Protein AF-A0A7V9U7N6-F1 (afdb_monomer_lite)

Radius of gyration: 19.23 Å; chains: 1; bounding box: 38×47×56 Å

Foldseek 3Di:
DDDDDDDDDDPDPDDPDDPPPDDDPPDDDPPPDDVDPCVPVPDADEEEDEQADQPVVPPPQSVVPGQQQDDDPRGGNVVVVLLVCLVVVHAEYEYNYHPPPVVCCVRCNQVVVSNHGYD

Secondary structure (DSSP, 8-state):
-----PPPPPP---------PPPPPSS---SSSS---GGGSSS--EEEEE-----GGGTTHHHHS-GGGSEETTEEHHHHHHHHHHHTT--EEEEE--TTGGGTHHHHTTSGGGT-EE-

Structure (mmCIF, N/CA/C/O backbone):
data_AF-A0A7V9U7N6-F1
#
_entry.id   AF-A0A7V9U7N6-F1
#
loop_
_atom_site.group_PDB
_atom_site.id
_atom_site.type_symbol
_atom_site.label_atom_id
_atom_site.label_alt_id
_atom_site.label_comp_id
_atom_site.label_asym_id
_atom_site.label_entity_id
_atom_site.label_seq_id
_atom_site.pdbx_PDB_ins_code
_atom_site.Cartn_x
_atom_site.Cartn_y
_atom_site.Cartn_z
_atom_site.occupancy
_atom_site.B_iso_or_equiv
_atom_site.auth_seq_id
_atom_site.auth_comp_id
_atom_site.auth_asym_id
_atom_site.auth_atom_id
_atom_site.pdbx_PDB_model_num
ATOM 1 N N . MET A 1 1 ? -11.014 36.860 31.365 1.00 42.12 1 MET A N 1
ATOM 2 C CA . MET A 1 1 ? -11.884 36.568 30.203 1.00 42.12 1 MET A CA 1
ATOM 3 C C . MET A 1 1 ? -11.100 36.916 28.945 1.00 42.12 1 MET A C 1
ATOM 5 O O . MET A 1 1 ? -10.994 38.088 28.622 1.00 42.12 1 MET A O 1
ATOM 9 N N . GLY A 1 2 ? -10.440 35.940 28.319 1.00 45.41 2 GLY A N 1
ATOM 10 C CA . GLY A 1 2 ? -9.619 36.152 27.122 1.00 45.41 2 GLY A CA 1
ATOM 11 C C . GLY A 1 2 ? -10.155 35.290 25.989 1.00 45.41 2 GLY A C 1
ATOM 12 O O . GLY A 1 2 ? -10.055 34.066 26.053 1.00 45.41 2 GLY A O 1
ATOM 13 N N . VAL A 1 3 ? -10.782 35.916 24.996 1.00 53.78 3 VAL A N 1
ATOM 14 C CA . VAL A 1 3 ? -11.304 35.221 23.817 1.00 53.78 3 VAL A CA 1
ATOM 15 C C . VAL A 1 3 ? -10.134 34.921 22.881 1.00 53.78 3 VAL A C 1
ATOM 17 O O . VAL A 1 3 ? -9.546 35.817 22.281 1.00 53.78 3 VAL A O 1
ATOM 20 N N . HIS A 1 4 ? -9.748 33.651 22.781 1.00 46.81 4 HIS A N 1
ATOM 21 C CA . HIS A 1 4 ? -8.813 33.209 21.753 1.00 46.81 4 HIS A CA 1
ATOM 22 C C . HIS A 1 4 ? -9.557 33.195 20.414 1.00 46.81 4 HIS A C 1
ATOM 24 O O . HIS A 1 4 ? -10.343 32.295 20.126 1.00 46.81 4 HIS A O 1
ATOM 30 N N . SER A 1 5 ? -9.331 34.235 19.614 1.00 53.47 5 SER A N 1
ATOM 31 C CA . SER A 1 5 ? -9.780 34.329 18.227 1.00 53.47 5 SER A CA 1
ATOM 32 C C . SER A 1 5 ? -9.149 33.202 17.399 1.00 53.47 5 SER A C 1
ATOM 34 O O . SER A 1 5 ? -7.958 33.238 17.090 1.00 53.47 5 SER A O 1
ATOM 36 N N . CYS A 1 6 ? -9.952 32.204 17.030 1.00 39.22 6 CYS A N 1
ATOM 37 C CA . CYS A 1 6 ? -9.572 31.137 16.109 1.00 39.22 6 CYS A CA 1
ATOM 38 C C . CYS A 1 6 ? -9.514 31.692 14.676 1.00 39.22 6 CYS A C 1
ATOM 40 O O . CYS A 1 6 ? -10.520 32.166 14.148 1.00 39.22 6 CYS A O 1
ATOM 42 N N . ALA A 1 7 ? -8.339 31.663 14.047 1.00 51.34 7 ALA A N 1
ATOM 43 C CA . ALA A 1 7 ? -8.195 32.062 12.650 1.00 51.34 7 ALA A CA 1
ATOM 44 C C . ALA A 1 7 ? -8.893 31.040 11.724 1.00 51.34 7 ALA A C 1
ATOM 46 O O . ALA A 1 7 ? -8.760 29.833 11.947 1.00 51.34 7 ALA A O 1
ATOM 47 N N . PRO A 1 8 ? -9.607 31.481 10.672 1.00 53.91 8 PRO A N 1
ATOM 48 C CA . PRO A 1 8 ? -10.309 30.574 9.771 1.00 53.91 8 PRO A CA 1
ATOM 49 C C . PRO A 1 8 ? -9.327 29.659 9.013 1.00 53.91 8 PRO A C 1
ATOM 51 O O . PRO A 1 8 ? -8.214 30.085 8.676 1.00 53.91 8 PRO A O 1
ATOM 54 N N . PRO A 1 9 ? -9.712 28.403 8.709 1.00 58.59 9 PRO A N 1
ATOM 55 C CA . PRO A 1 9 ? -8.864 27.482 7.962 1.00 58.59 9 PRO A CA 1
ATOM 56 C C . PRO A 1 9 ? -8.552 28.059 6.578 1.00 58.59 9 PRO A C 1
ATOM 58 O O . PRO A 1 9 ? -9.439 28.517 5.856 1.00 58.59 9 PRO A O 1
ATOM 61 N N . ARG A 1 10 ? -7.269 28.045 6.195 1.00 58.28 10 ARG A N 1
ATOM 62 C CA . ARG A 1 10 ? -6.847 28.539 4.879 1.00 58.28 10 ARG A CA 1
ATOM 63 C C . ARG A 1 10 ? -7.530 27.708 3.782 1.00 58.28 10 ARG A C 1
ATOM 65 O O . ARG A 1 10 ? -7.499 26.479 3.864 1.00 58.28 10 ARG A O 1
ATOM 72 N N . PRO A 1 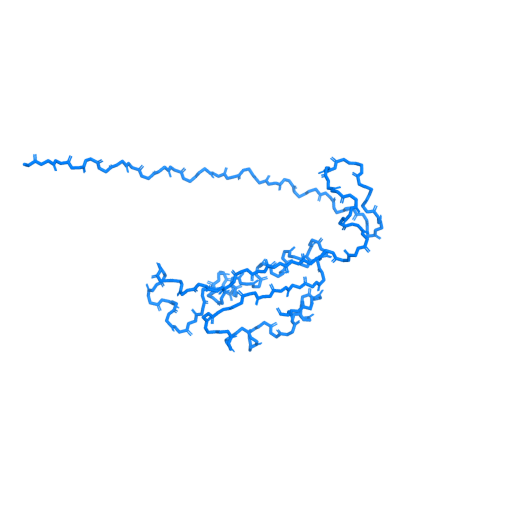11 ? -8.105 28.338 2.742 1.00 48.88 11 PRO A N 1
ATOM 73 C CA . PRO A 1 11 ? -8.745 27.612 1.655 1.00 48.88 11 PRO A CA 1
ATOM 74 C C . PRO A 1 11 ? -7.731 26.690 0.974 1.00 48.88 11 PRO A C 1
ATOM 76 O O . PRO A 1 11 ? -6.593 27.085 0.697 1.00 48.88 11 PRO A O 1
ATOM 79 N N . TRP A 1 12 ? -8.150 25.451 0.711 1.00 41.06 12 TRP A N 1
ATOM 80 C CA . TRP A 1 12 ? -7.352 24.447 0.013 1.00 41.06 12 TRP A CA 1
ATOM 81 C C . TRP A 1 12 ? -6.920 24.992 -1.354 1.00 41.06 12 TRP A C 1
ATOM 83 O O . TRP A 1 12 ? -7.716 25.066 -2.294 1.00 41.06 12 TRP A O 1
ATOM 93 N N . ARG A 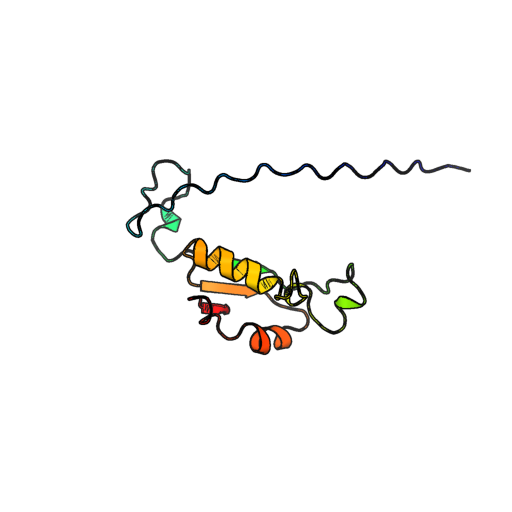1 13 ? -5.649 25.402 -1.476 1.00 53.75 13 ARG A N 1
ATOM 94 C CA . ARG A 1 13 ? -5.084 25.817 -2.762 1.00 53.75 13 ARG A CA 1
ATOM 95 C C . ARG A 1 13 ? -5.081 24.599 -3.678 1.00 53.75 13 ARG A C 1
ATOM 97 O O . ARG A 1 13 ? -4.346 23.641 -3.441 1.00 53.75 13 ARG A O 1
ATOM 104 N N . ARG A 1 14 ? -5.907 24.634 -4.727 1.00 39.97 14 ARG A N 1
ATOM 105 C CA . ARG A 1 14 ? -5.866 23.646 -5.808 1.00 39.97 14 ARG A CA 1
ATOM 106 C C . ARG A 1 14 ? -4.447 23.648 -6.375 1.00 39.97 14 ARG A C 1
ATOM 108 O O . ARG A 1 14 ? -4.037 24.626 -6.993 1.00 39.97 14 ARG A O 1
ATOM 115 N N . ARG A 1 15 ? -3.680 22.584 -6.114 1.00 41.94 15 ARG A N 1
ATOM 116 C CA . ARG A 1 15 ? -2.373 22.402 -6.751 1.00 41.94 15 ARG A CA 1
ATOM 117 C C . ARG A 1 15 ? -2.585 22.384 -8.271 1.00 41.94 15 ARG A C 1
ATOM 119 O O . ARG A 1 15 ? -3.550 21.752 -8.713 1.00 41.94 15 ARG A O 1
ATOM 126 N N . PRO A 1 16 ? -1.728 23.054 -9.059 1.00 35.88 16 PRO A N 1
ATOM 127 C CA . PRO A 1 16 ? -1.791 22.963 -10.509 1.00 35.88 16 PRO A CA 1
ATOM 128 C C . PRO A 1 16 ? -1.747 21.490 -10.916 1.00 35.88 16 PRO A C 1
ATOM 130 O O . PRO A 1 16 ? -0.935 20.718 -10.400 1.00 35.88 16 PRO A O 1
ATOM 133 N N . ARG A 1 17 ? -2.654 21.080 -11.805 1.00 45.03 17 ARG A N 1
ATOM 134 C CA . ARG A 1 17 ? -2.614 19.742 -12.395 1.00 45.03 17 ARG A CA 1
ATOM 135 C C . ARG A 1 17 ? -1.321 19.676 -13.203 1.00 45.03 17 ARG A C 1
ATOM 137 O O . ARG A 1 17 ? -1.182 20.427 -14.163 1.00 45.03 17 ARG A O 1
ATOM 144 N N . VAL A 1 18 ? -0.381 18.823 -12.799 1.00 51.81 18 VAL A N 1
ATOM 145 C CA . VAL A 1 18 ? 0.804 18.545 -13.619 1.00 51.81 18 VAL A CA 1
ATOM 146 C C . VAL A 1 18 ? 0.287 18.041 -14.971 1.00 51.81 18 VAL A C 1
ATOM 148 O O . VAL A 1 18 ? -0.507 17.090 -14.976 1.00 51.81 18 VAL A O 1
ATOM 151 N N . PRO A 1 19 ? 0.638 18.688 -16.097 1.00 42.88 19 PRO A N 1
ATOM 152 C CA . PRO A 1 19 ? 0.244 18.206 -17.410 1.00 42.88 19 PRO A CA 1
ATOM 153 C C . PRO A 1 19 ? 0.732 16.767 -17.558 1.00 42.88 19 PRO A C 1
ATOM 155 O O . PRO A 1 19 ? 1.887 16.470 -17.254 1.00 42.88 19 PRO A O 1
ATOM 158 N N . ARG A 1 20 ? -0.143 15.857 -17.997 1.00 49.91 20 ARG A N 1
ATOM 159 C CA . ARG A 1 20 ? 0.290 14.517 -18.403 1.00 49.91 20 ARG A CA 1
ATOM 160 C C . ARG A 1 20 ? 1.126 14.695 -19.669 1.00 49.91 20 ARG A C 1
ATOM 162 O O . ARG A 1 20 ? 0.569 14.768 -20.759 1.00 49.91 20 ARG A O 1
ATOM 169 N N . GLY A 1 21 ? 2.437 14.857 -19.507 1.00 48.25 21 GLY A N 1
ATOM 170 C CA . GLY A 1 21 ? 3.378 14.804 -20.618 1.00 48.25 21 GLY A CA 1
ATOM 171 C C . GLY A 1 21 ? 3.240 13.461 -21.330 1.00 48.25 21 GLY A C 1
ATOM 172 O O . GLY A 1 21 ? 2.976 12.440 -20.688 1.00 48.25 21 GLY A O 1
ATOM 173 N N . ALA A 1 22 ? 3.363 13.474 -22.656 1.00 50.47 22 ALA A N 1
ATOM 174 C CA . ALA A 1 22 ? 3.390 12.256 -23.449 1.00 50.47 22 ALA A CA 1
ATOM 175 C C . ALA A 1 22 ? 4.492 11.328 -22.920 1.00 50.47 22 ALA A C 1
ATOM 177 O O . ALA A 1 22 ? 5.607 11.767 -22.630 1.00 50.47 22 ALA A O 1
ATOM 178 N N . ARG A 1 23 ? 4.146 10.049 -22.760 1.00 50.34 23 ARG A N 1
ATOM 179 C CA . ARG A 1 23 ? 5.055 9.003 -22.296 1.00 50.34 23 ARG A CA 1
ATOM 180 C C . ARG A 1 23 ? 6.233 8.927 -23.279 1.00 50.34 23 ARG A C 1
ATOM 182 O O . ARG A 1 23 ? 5.982 8.677 -24.458 1.00 50.34 23 ARG A O 1
ATOM 189 N N . PRO A 1 24 ? 7.486 9.144 -22.849 1.00 47.50 24 PRO A N 1
ATOM 190 C CA . PRO A 1 24 ? 8.619 8.852 -23.711 1.00 47.50 24 PRO A CA 1
ATOM 191 C C . PRO A 1 24 ? 8.621 7.344 -24.015 1.00 47.50 24 PRO A C 1
ATOM 193 O O . PRO A 1 24 ? 8.210 6.550 -23.158 1.00 47.50 24 PRO A O 1
ATOM 196 N N . PRO A 1 25 ? 9.014 6.936 -25.233 1.00 46.09 25 PRO A N 1
ATOM 197 C CA . PRO A 1 25 ? 9.050 5.529 -25.604 1.00 46.09 25 PRO A CA 1
ATOM 198 C C . PRO A 1 25 ? 9.917 4.745 -24.614 1.00 46.09 25 PRO A C 1
ATOM 200 O O . PRO A 1 25 ? 10.872 5.278 -24.047 1.00 46.09 25 PRO A O 1
ATOM 203 N N . ALA A 1 26 ? 9.554 3.481 -24.386 1.00 53.56 26 ALA A N 1
ATOM 204 C CA . ALA A 1 26 ? 10.284 2.550 -23.533 1.00 53.56 26 ALA A CA 1
ATOM 205 C C . ALA A 1 26 ? 11.677 2.289 -24.129 1.00 53.56 26 ALA A C 1
ATOM 207 O O . ALA A 1 26 ? 11.893 1.352 -24.888 1.00 53.56 26 ALA A O 1
ATOM 208 N N . GLY A 1 27 ? 12.605 3.197 -23.860 1.00 44.91 27 GLY A N 1
ATOM 209 C CA . GLY A 1 27 ? 13.904 3.232 -24.502 1.00 44.91 27 GLY A CA 1
ATOM 210 C C . GLY A 1 27 ? 14.623 4.502 -24.097 1.00 44.91 27 GLY A C 1
ATOM 211 O O . GLY A 1 27 ? 14.521 5.515 -24.776 1.00 44.91 27 GLY A O 1
ATOM 212 N N . ARG A 1 28 ? 15.339 4.415 -22.972 1.00 50.34 28 ARG A N 1
ATOM 213 C CA . ARG A 1 28 ? 16.328 5.391 -22.499 1.00 50.34 28 ARG A CA 1
ATOM 214 C C . ARG A 1 28 ? 15.764 6.814 -22.374 1.00 50.34 28 ARG A C 1
ATOM 216 O O . ARG A 1 28 ? 15.862 7.631 -23.285 1.00 50.34 28 ARG A O 1
ATOM 223 N N . LEU A 1 29 ? 15.235 7.130 -21.189 1.00 47.41 29 LEU A N 1
ATOM 224 C CA . LEU A 1 29 ? 15.087 8.518 -20.754 1.00 47.41 29 LEU A CA 1
ATOM 225 C C . LEU A 1 29 ? 16.458 9.190 -20.892 1.00 47.41 29 LEU A C 1
ATOM 227 O O . LEU A 1 29 ? 17.370 8.920 -20.113 1.00 47.41 29 LEU A O 1
ATOM 231 N N . SER A 1 30 ? 16.631 10.018 -21.919 1.00 47.78 30 SER A N 1
ATOM 232 C CA . SER A 1 30 ? 17.773 10.916 -21.978 1.00 47.78 30 SER A CA 1
ATOM 233 C C . SER A 1 30 ? 17.668 11.830 -20.761 1.00 47.78 30 SER A C 1
ATOM 235 O O . SER A 1 30 ? 16.693 12.566 -20.617 1.00 47.78 30 SER A O 1
ATOM 237 N N . ALA A 1 31 ? 18.664 11.763 -19.877 1.00 50.56 31 ALA A N 1
ATOM 238 C CA . ALA A 1 31 ? 18.792 12.571 -18.661 1.00 50.56 31 ALA A CA 1
ATOM 239 C C . ALA A 1 31 ? 18.810 14.094 -18.929 1.00 50.56 31 ALA A C 1
ATOM 241 O O . ALA A 1 31 ? 18.845 14.909 -18.007 1.00 50.56 31 ALA A O 1
ATOM 242 N N . VAL A 1 32 ? 18.802 14.495 -20.198 1.00 48.88 32 VAL A N 1
ATOM 243 C CA . VAL A 1 32 ? 18.950 15.870 -20.651 1.00 48.88 32 VAL A CA 1
ATOM 244 C C . VAL A 1 32 ? 17.591 16.572 -20.592 1.00 48.88 32 VAL A C 1
ATOM 246 O O . VAL A 1 32 ? 16.878 16.662 -21.585 1.00 48.88 32 VAL A O 1
ATOM 249 N N . GLY A 1 33 ? 17.203 17.058 -19.410 1.00 46.25 33 GLY A N 1
ATOM 250 C CA . GLY A 1 33 ? 16.152 18.083 -19.314 1.00 46.25 33 GLY A CA 1
ATOM 251 C C . GLY A 1 33 ? 15.328 18.127 -18.029 1.00 46.25 33 GLY A C 1
ATOM 252 O O . GLY A 1 33 ? 14.715 19.152 -17.757 1.00 46.25 33 GLY A O 1
ATOM 253 N N . LEU A 1 34 ? 15.317 17.063 -17.217 1.00 51.22 34 LEU A N 1
ATOM 254 C CA . LEU A 1 34 ? 14.489 16.996 -15.997 1.00 51.22 34 LEU A CA 1
ATOM 255 C C . LEU A 1 34 ? 15.273 17.172 -14.685 1.00 51.22 34 LEU A C 1
ATOM 257 O O . LEU A 1 34 ? 14.675 17.123 -13.614 1.00 51.22 34 LEU A O 1
ATOM 261 N N . GLY A 1 35 ? 16.597 17.363 -14.743 1.00 47.19 35 GLY A N 1
ATOM 262 C CA . GLY A 1 35 ? 17.431 17.486 -13.538 1.00 47.19 35 GLY A CA 1
ATOM 263 C C . GLY A 1 35 ? 17.458 16.221 -12.671 1.00 47.19 35 GLY A C 1
ATOM 264 O O . GLY A 1 35 ? 17.826 16.288 -11.501 1.00 47.19 35 GLY A O 1
ATOM 265 N N . VAL A 1 36 ? 17.053 15.074 -13.225 1.00 52.66 36 VAL A N 1
ATOM 266 C CA . VAL A 1 36 ? 17.114 13.784 -12.534 1.00 52.66 36 VAL A CA 1
ATOM 267 C C . VAL A 1 36 ? 18.562 13.293 -12.606 1.00 52.66 36 VAL A C 1
ATOM 269 O O . VAL A 1 36 ? 19.091 13.195 -13.717 1.00 52.66 36 VAL A O 1
ATOM 272 N N . PRO A 1 37 ? 19.229 13.011 -11.472 1.00 54.03 37 PRO A N 1
ATOM 273 C CA . PRO A 1 37 ? 20.601 12.525 -11.491 1.00 54.03 37 PRO A CA 1
ATOM 274 C C . PRO A 1 37 ? 20.699 11.235 -12.309 1.00 54.03 37 PRO A C 1
ATOM 276 O O . PRO A 1 37 ? 19.878 10.332 -12.171 1.00 54.03 37 PRO A O 1
ATOM 279 N N . THR A 1 38 ? 21.726 11.124 -13.145 1.00 49.97 38 THR A N 1
ATOM 280 C CA . THR A 1 38 ? 21.954 9.957 -14.012 1.00 49.97 38 THR A CA 1
ATOM 281 C C . THR A 1 38 ? 22.114 8.647 -13.216 1.00 49.97 38 THR A C 1
ATOM 283 O O . THR A 1 38 ? 21.889 7.578 -13.763 1.00 49.97 38 THR A O 1
ATOM 286 N N . ALA A 1 39 ? 22.415 8.736 -11.914 1.00 52.34 39 ALA A N 1
ATOM 287 C CA . ALA A 1 39 ? 22.483 7.632 -10.946 1.00 52.34 39 ALA A CA 1
ATOM 288 C C . ALA A 1 39 ? 21.118 7.014 -10.555 1.00 52.34 39 ALA A C 1
ATOM 290 O O . ALA A 1 39 ? 21.050 6.188 -9.657 1.00 52.34 39 ALA A O 1
ATOM 291 N N . TRP A 1 40 ? 20.014 7.466 -11.160 1.00 54.69 40 TRP A N 1
ATOM 292 C CA . TRP A 1 40 ? 18.703 6.801 -11.082 1.00 54.69 40 TRP A CA 1
ATOM 293 C C . TRP A 1 40 ? 18.401 5.974 -12.346 1.00 54.69 40 TRP A C 1
ATOM 295 O O . TRP A 1 40 ? 17.291 5.471 -12.507 1.00 54.69 40 TRP A O 1
ATOM 305 N N . LEU A 1 41 ? 19.345 5.902 -13.294 1.00 50.97 41 LEU A N 1
ATOM 306 C CA . LEU A 1 41 ? 19.156 5.307 -14.626 1.00 50.97 41 LEU A CA 1
ATOM 307 C C . LEU A 1 41 ? 19.889 3.967 -14.797 1.00 50.97 41 LEU A C 1
ATOM 309 O O . LEU A 1 41 ? 19.793 3.355 -15.860 1.00 50.97 41 LEU A O 1
ATOM 313 N N . ASP A 1 42 ? 20.627 3.532 -13.780 1.00 56.06 42 ASP A N 1
ATOM 314 C CA . ASP A 1 42 ? 21.517 2.368 -13.755 1.00 56.06 42 ASP A CA 1
ATOM 315 C C . ASP A 1 42 ? 20.942 1.146 -13.016 1.00 56.06 42 ASP A C 1
ATOM 317 O O . ASP A 1 42 ? 21.490 0.051 -13.121 1.00 56.06 42 ASP A O 1
ATOM 321 N N . GLY A 1 43 ? 19.794 1.277 -12.356 1.00 57.03 43 GLY A N 1
ATOM 322 C CA . GLY A 1 43 ? 19.088 0.171 -11.709 1.00 57.03 43 GLY A CA 1
ATOM 323 C C . GLY A 1 43 ? 17.651 0.582 -11.419 1.00 57.03 43 GLY A C 1
ATOM 324 O O . GLY A 1 43 ? 17.405 1.720 -11.035 1.00 57.03 43 GLY A O 1
ATOM 325 N N . SER A 1 44 ? 16.695 -0.304 -11.692 1.00 73.44 44 SER A N 1
ATOM 326 C CA . SER A 1 44 ? 15.248 -0.047 -11.667 1.00 73.44 44 SER A CA 1
ATOM 327 C C . SER A 1 44 ? 14.794 0.828 -10.495 1.00 73.44 44 SER A C 1
ATOM 329 O O . SER A 1 44 ? 14.972 0.451 -9.341 1.00 73.44 44 SER A O 1
ATOM 331 N N . VAL A 1 45 ? 14.157 1.965 -10.796 1.00 83.75 45 VAL A N 1
ATOM 332 C CA . VAL A 1 45 ? 13.558 2.847 -9.785 1.00 83.75 45 VAL A CA 1
ATOM 333 C C . VAL A 1 45 ? 12.595 2.046 -8.907 1.00 83.75 45 VAL A C 1
ATOM 335 O O . VAL A 1 45 ? 11.607 1.494 -9.401 1.00 83.75 45 VAL A O 1
ATOM 338 N N . GLU A 1 46 ? 12.877 2.017 -7.607 1.00 90.81 46 GLU A N 1
ATOM 339 C CA . GLU A 1 46 ? 12.005 1.442 -6.585 1.00 90.81 46 GLU A CA 1
ATOM 340 C C . GLU A 1 46 ? 11.184 2.534 -5.900 1.00 90.81 46 GLU A C 1
ATOM 342 O O . GLU A 1 46 ? 11.583 3.701 -5.833 1.00 90.81 46 GLU A O 1
ATOM 347 N N . ALA A 1 47 ? 10.028 2.156 -5.364 1.00 94.69 47 ALA A N 1
ATOM 348 C CA . ALA A 1 47 ? 9.183 3.058 -4.597 1.00 94.69 47 ALA A CA 1
ATOM 349 C C . ALA A 1 47 ? 8.946 2.537 -3.182 1.00 94.69 47 ALA A C 1
ATOM 351 O O . ALA A 1 47 ? 8.908 1.336 -2.947 1.00 94.69 47 ALA A O 1
ATOM 352 N N . VAL A 1 48 ? 8.714 3.457 -2.247 1.00 96.06 48 VAL A N 1
ATOM 353 C CA . VAL A 1 48 ? 8.279 3.125 -0.888 1.00 96.06 48 VAL A CA 1
ATOM 354 C C . VAL A 1 48 ? 6.906 3.740 -0.644 1.00 96.06 48 VAL A C 1
ATOM 356 O O . VAL A 1 48 ? 6.721 4.948 -0.812 1.00 96.06 48 VAL A O 1
ATOM 359 N N . ILE A 1 49 ? 5.942 2.925 -0.215 1.00 95.00 49 ILE A N 1
ATOM 360 C CA . ILE A 1 49 ? 4.648 3.385 0.295 1.00 95.00 49 ILE A CA 1
ATOM 361 C C . ILE A 1 49 ? 4.665 3.255 1.815 1.00 95.00 49 ILE A C 1
ATOM 363 O O . ILE A 1 49 ? 4.676 2.156 2.362 1.00 95.00 49 ILE A O 1
ATOM 367 N N . VAL A 1 50 ? 4.622 4.391 2.513 1.00 94.19 50 VAL A N 1
ATOM 368 C CA . VAL A 1 50 ? 4.574 4.412 3.980 1.00 94.19 50 VAL A CA 1
ATOM 369 C C . VAL A 1 50 ? 3.134 4.223 4.457 1.00 94.19 50 VAL A C 1
ATOM 371 O O . VAL A 1 50 ? 2.274 5.084 4.262 1.00 94.19 50 VAL A O 1
ATOM 374 N N . ALA A 1 51 ? 2.889 3.089 5.106 1.00 90.50 51 ALA A N 1
ATOM 375 C CA . ALA A 1 51 ? 1.586 2.603 5.550 1.00 90.50 51 ALA A CA 1
ATOM 376 C C . ALA A 1 51 ? 1.497 2.389 7.082 1.00 90.50 51 ALA A C 1
ATOM 378 O O . ALA A 1 51 ? 0.517 1.834 7.569 1.00 90.50 51 ALA A O 1
ATOM 379 N N . GLY A 1 52 ? 2.483 2.848 7.861 1.00 83.62 52 GLY A N 1
ATOM 380 C CA . GLY A 1 52 ? 2.651 2.505 9.283 1.00 83.62 52 GLY A CA 1
ATOM 381 C C . GLY A 1 52 ? 1.876 3.313 10.341 1.00 83.62 52 GLY A C 1
ATOM 382 O O . GLY A 1 52 ? 2.282 3.316 11.496 1.00 83.62 52 GLY A O 1
ATOM 383 N N . GLY A 1 53 ? 0.798 4.027 10.006 1.00 86.94 53 GLY A N 1
ATOM 384 C CA . GLY A 1 53 ? 0.072 4.872 10.972 1.00 86.94 53 GLY A CA 1
ATOM 385 C C . GLY A 1 53 ? -1.254 4.280 11.463 1.00 86.94 53 GLY A C 1
ATOM 386 O O . GLY A 1 53 ? -2.013 3.749 10.661 1.00 86.94 53 GLY A O 1
ATOM 387 N N . LEU A 1 54 ? -1.598 4.504 12.741 1.00 87.06 54 LEU A N 1
ATOM 388 C CA . LEU A 1 54 ? -2.886 4.098 13.350 1.00 87.06 54 LEU A CA 1
ATOM 389 C C . LEU A 1 54 ? -4.124 4.746 12.704 1.00 87.06 54 LEU A C 1
ATOM 391 O O . LEU A 1 54 ? -5.243 4.282 12.879 1.00 87.06 54 LEU A O 1
ATOM 395 N N . GLY A 1 55 ? -3.955 5.865 11.995 1.00 88.81 55 GLY A N 1
ATOM 396 C CA . GLY A 1 55 ? -5.069 6.519 11.306 1.00 88.81 55 GLY A CA 1
ATOM 397 C C . GLY A 1 55 ? -6.118 7.164 12.222 1.00 88.81 55 GLY A C 1
ATOM 398 O O . GLY A 1 55 ? -7.203 7.463 11.742 1.00 88.81 55 GLY A O 1
ATOM 399 N N . THR A 1 56 ? -5.784 7.473 13.482 1.00 91.94 56 THR A N 1
ATOM 400 C CA . THR A 1 56 ? -6.718 7.910 14.549 1.00 91.94 56 THR A CA 1
ATOM 401 C C . THR A 1 56 ? -7.680 9.051 14.194 1.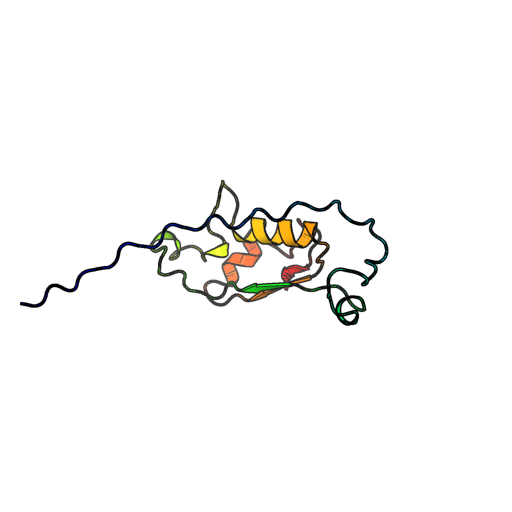00 91.94 56 THR A C 1
ATOM 403 O O . THR A 1 56 ? -8.760 9.155 14.761 1.00 91.94 56 THR A O 1
ATOM 406 N N . ARG A 1 57 ? -7.334 9.904 13.226 1.00 94.62 57 ARG A N 1
ATOM 407 C CA . ARG A 1 57 ? -8.213 10.982 12.731 1.00 94.62 57 ARG A CA 1
ATOM 408 C C . ARG A 1 57 ? -9.433 10.485 11.948 1.00 94.62 57 ARG A C 1
ATOM 410 O O . ARG A 1 57 ? -10.318 11.282 11.666 1.00 94.62 57 ARG A O 1
ATOM 417 N N . LEU A 1 58 ? -9.433 9.223 11.532 1.00 93.50 58 LEU A N 1
ATOM 418 C CA . LEU A 1 58 ? -10.502 8.584 10.767 1.00 93.50 58 LEU A CA 1
ATOM 419 C C . LEU A 1 58 ? -11.265 7.547 11.598 1.00 93.50 58 LEU A C 1
ATOM 421 O O . LEU A 1 58 ? -12.041 6.783 11.032 1.00 93.50 58 LEU A O 1
ATOM 425 N N . LEU A 1 59 ? -11.068 7.506 12.918 1.00 93.12 59 LEU A N 1
ATOM 426 C CA . LEU A 1 59 ? -11.877 6.650 13.782 1.00 93.12 59 LEU A CA 1
ATOM 427 C C . LEU A 1 59 ? -13.375 6.980 13.620 1.00 93.12 59 LEU A C 1
ATOM 429 O O . LEU A 1 59 ? -13.720 8.153 13.447 1.00 93.12 59 LEU A O 1
ATOM 433 N N . PRO A 1 60 ? -14.262 5.966 13.642 1.00 93.06 60 PRO A N 1
ATOM 434 C CA . PRO A 1 60 ? -13.988 4.548 13.931 1.00 93.06 60 PRO A CA 1
ATOM 435 C C . PRO A 1 60 ? -13.536 3.715 12.713 1.00 93.06 60 PRO A C 1
ATOM 437 O O . PRO A 1 60 ? -13.268 2.526 12.839 1.00 93.06 60 PRO A O 1
ATOM 440 N N . LEU A 1 61 ? -13.419 4.306 11.520 1.00 90.81 61 LEU A N 1
ATOM 441 C CA . LEU A 1 61 ? -13.148 3.560 10.280 1.00 90.81 61 LEU A CA 1
ATOM 442 C C . LEU A 1 61 ? -11.814 2.803 10.309 1.00 90.81 61 LEU A C 1
ATOM 444 O O . LEU A 1 61 ? -11.678 1.779 9.647 1.00 90.81 61 LEU A O 1
ATOM 448 N N . THR A 1 62 ? -10.830 3.305 11.056 1.00 90.88 62 THR A N 1
ATOM 449 C CA . THR A 1 62 ? -9.491 2.708 11.138 1.00 90.88 62 THR A CA 1
ATOM 450 C C . THR A 1 62 ? -9.312 1.696 12.270 1.00 90.88 62 THR A C 1
ATOM 452 O O . THR A 1 62 ? -8.190 1.259 12.494 1.00 90.88 62 THR A O 1
ATOM 455 N N . GLU A 1 63 ? -10.374 1.321 12.993 1.00 90.06 63 GLU A N 1
ATOM 456 C CA . GLU A 1 63 ? -10.292 0.277 14.033 1.00 90.06 63 GLU A CA 1
ATOM 457 C C . GLU A 1 63 ? -10.177 -1.126 13.425 1.00 90.06 63 GLU A C 1
ATOM 459 O O . GLU A 1 63 ? -9.399 -1.961 13.884 1.00 90.06 63 GLU A O 1
ATOM 464 N N . SER A 1 64 ? -10.943 -1.386 12.365 1.00 87.94 64 SER A N 1
ATOM 465 C CA . SER A 1 64 ? -11.034 -2.702 11.723 1.00 87.94 64 SER A CA 1
ATOM 466 C C . SER A 1 64 ? -10.172 -2.845 10.468 1.00 87.94 64 SER A C 1
ATOM 468 O O . SER A 1 64 ? -9.951 -3.966 10.010 1.00 87.94 64 SER A O 1
ATOM 470 N N . SER A 1 65 ? -9.697 -1.731 9.903 1.00 89.69 65 SER A N 1
ATOM 471 C CA . SER A 1 65 ? -8.904 -1.713 8.675 1.00 89.69 65 SER A CA 1
ATOM 472 C C . SER A 1 65 ? -7.873 -0.584 8.696 1.00 89.69 65 SER A C 1
ATOM 474 O O . SER A 1 65 ? -8.227 0.564 8.981 1.00 89.69 65 SER A O 1
ATOM 476 N N . PRO A 1 66 ? -6.616 -0.831 8.287 1.00 92.75 66 PRO A N 1
ATOM 477 C CA . PRO A 1 66 ? -5.619 0.222 8.213 1.00 92.75 66 PRO A CA 1
ATOM 478 C C . PRO A 1 66 ? -6.011 1.244 7.140 1.00 92.75 66 PRO A C 1
ATOM 480 O O . PRO A 1 66 ? -6.605 0.917 6.107 1.00 92.75 66 PRO A O 1
ATOM 483 N N . LYS A 1 67 ? -5.642 2.509 7.366 1.00 94.62 67 LYS A N 1
ATOM 484 C CA . LYS A 1 67 ? -6.001 3.634 6.486 1.00 94.62 67 LYS A CA 1
ATOM 485 C C . LYS A 1 67 ? -5.734 3.380 4.990 1.00 94.62 67 LYS A C 1
ATOM 487 O O . LYS A 1 67 ? -6.592 3.754 4.192 1.00 94.62 67 LYS A O 1
ATOM 492 N N . PRO A 1 68 ? -4.598 2.790 4.565 1.00 94.62 68 PRO A N 1
ATOM 493 C CA . PRO A 1 68 ? -4.341 2.562 3.143 1.00 94.62 68 PRO A CA 1
ATOM 494 C C . PRO A 1 68 ? -5.286 1.545 2.493 1.00 94.62 68 PRO A C 1
ATOM 496 O O . PRO A 1 68 ? -5.423 1.561 1.275 1.00 94.62 68 PRO A O 1
ATOM 499 N N . LEU A 1 69 ? -5.944 0.685 3.272 1.00 95.19 69 LEU A N 1
ATOM 500 C CA . LEU A 1 69 ? -6.909 -0.284 2.753 1.00 95.19 69 LEU A CA 1
ATOM 501 C C . LEU A 1 69 ? -8.344 0.250 2.737 1.00 95.19 69 LEU A C 1
ATOM 503 O O . LEU A 1 69 ? -9.213 -0.361 2.120 1.00 95.19 69 LEU A O 1
ATOM 507 N N . LEU A 1 70 ? -8.597 1.417 3.342 1.00 95.31 70 LEU A N 1
ATOM 508 C CA . LEU A 1 70 ? -9.916 2.037 3.285 1.00 95.31 70 LEU A CA 1
ATOM 509 C C . LEU A 1 70 ? -10.316 2.344 1.832 1.00 95.31 70 LEU A C 1
ATOM 511 O O . LEU A 1 70 ? -9.486 2.838 1.054 1.00 95.31 70 LEU A O 1
ATOM 515 N N . PRO A 1 71 ? -11.580 2.082 1.455 1.00 95.56 71 PRO A N 1
ATOM 516 C CA . PRO A 1 71 ? -12.039 2.268 0.091 1.00 95.56 71 PRO A CA 1
ATOM 517 C C . PRO A 1 71 ? -12.155 3.752 -0.258 1.00 95.56 71 PRO A C 1
ATOM 519 O O . PRO A 1 71 ? -12.717 4.560 0.481 1.00 95.56 71 PRO A O 1
ATOM 522 N N . VAL A 1 72 ? -11.675 4.103 -1.446 1.00 96.06 72 VAL A N 1
ATOM 523 C CA . VAL A 1 72 ? -11.861 5.405 -2.082 1.00 96.06 72 VAL A CA 1
ATOM 524 C C . VAL A 1 72 ? -12.394 5.147 -3.482 1.00 96.06 72 VAL A C 1
ATOM 526 O O . VAL A 1 72 ? -11.707 4.553 -4.311 1.00 96.06 72 VAL A O 1
ATOM 529 N N . ALA A 1 73 ? -13.632 5.580 -3.734 1.00 96.31 73 ALA A N 1
ATOM 530 C CA . ALA A 1 73 ? -14.373 5.260 -4.957 1.00 96.31 73 ALA A CA 1
ATOM 531 C C . ALA A 1 73 ? -14.492 3.740 -5.216 1.00 96.31 73 ALA A C 1
ATOM 533 O O . ALA A 1 73 ? -14.329 3.279 -6.340 1.00 96.31 73 ALA A O 1
ATOM 534 N N . GLY A 1 74 ? -14.745 2.961 -4.158 1.00 96.25 74 GLY A N 1
ATOM 535 C CA . GLY A 1 74 ? -14.976 1.514 -4.247 1.00 96.25 74 GLY A CA 1
ATOM 536 C C . GLY A 1 74 ? -13.719 0.641 -4.292 1.00 96.25 74 GLY A C 1
ATOM 537 O O . GLY A 1 74 ? -13.851 -0.575 -4.236 1.00 96.25 74 GLY A O 1
ATOM 538 N N . VAL A 1 75 ? -12.515 1.222 -4.340 1.00 95.81 75 VAL A N 1
ATOM 539 C CA . VAL A 1 75 ? -11.251 0.461 -4.339 1.00 95.81 75 VAL A CA 1
ATOM 540 C C . VAL A 1 75 ? -10.313 0.932 -3.221 1.00 95.81 75 VAL A C 1
ATOM 542 O O . VAL A 1 75 ? -10.338 2.121 -2.887 1.00 95.81 75 VAL A O 1
ATOM 545 N N . PRO A 1 76 ? -9.483 0.053 -2.629 1.00 96.25 76 PRO A N 1
ATOM 546 C CA . PRO A 1 76 ? -8.572 0.437 -1.552 1.00 96.25 76 PRO A CA 1
ATOM 547 C C . PRO A 1 76 ? -7.647 1.595 -1.945 1.00 96.25 76 PRO A C 1
ATOM 549 O O . PRO A 1 76 ? -7.136 1.648 -3.066 1.00 96.25 76 PRO A O 1
ATOM 552 N N . PHE A 1 77 ? -7.386 2.521 -1.018 1.00 96.12 77 PHE A N 1
ATOM 553 C CA . PHE A 1 77 ? -6.531 3.681 -1.289 1.00 96.12 77 PHE A CA 1
ATOM 554 C C . PHE A 1 77 ? -5.131 3.296 -1.806 1.00 96.12 77 PHE A C 1
ATOM 556 O O . PHE A 1 77 ? -4.606 3.940 -2.715 1.00 96.12 77 PHE A O 1
ATOM 563 N N . ALA A 1 78 ? -4.544 2.223 -1.273 1.00 95.75 78 ALA A N 1
ATOM 564 C CA . ALA A 1 78 ? -3.249 1.694 -1.689 1.00 95.75 78 ALA A CA 1
ATOM 565 C C . ALA A 1 78 ? -3.222 1.311 -3.177 1.00 95.75 78 ALA A C 1
ATOM 567 O O . ALA A 1 78 ? -2.255 1.635 -3.861 1.00 95.75 78 ALA A O 1
ATOM 568 N N . VAL A 1 79 ? -4.310 0.750 -3.711 1.00 96.62 79 VAL A N 1
ATOM 569 C CA . VAL A 1 79 ? -4.416 0.352 -5.126 1.00 96.62 79 VAL A CA 1
ATOM 570 C C . VAL A 1 79 ? -4.277 1.555 -6.059 1.00 96.62 79 VAL A C 1
ATOM 572 O O . VAL A 1 79 ? -3.608 1.475 -7.088 1.00 96.62 79 VAL A O 1
ATOM 575 N N . HIS A 1 80 ? -4.813 2.719 -5.677 1.00 96.56 80 HIS A N 1
ATOM 576 C CA . HIS A 1 80 ? -4.624 3.953 -6.453 1.00 96.56 80 HIS A CA 1
ATOM 577 C C . HIS A 1 80 ? -3.159 4.391 -6.527 1.00 96.56 80 HIS A C 1
ATOM 579 O O . HIS A 1 80 ? -2.767 5.056 -7.488 1.00 96.56 80 HIS A O 1
ATOM 585 N N . GLN A 1 81 ? -2.362 4.085 -5.501 1.00 96.31 81 GLN A N 1
ATOM 586 C CA . GLN A 1 81 ? -0.933 4.393 -5.477 1.00 96.31 81 GLN A CA 1
ATOM 587 C C . GLN A 1 81 ? -0.166 3.402 -6.354 1.00 96.31 81 GLN A C 1
ATOM 589 O O . GLN A 1 81 ? 0.589 3.837 -7.220 1.00 96.31 81 GLN A O 1
ATOM 594 N N . LEU A 1 82 ? -0.439 2.103 -6.207 1.00 96.38 82 LEU A N 1
ATOM 595 C CA . LEU A 1 82 ? 0.169 1.041 -7.014 1.00 96.38 82 LEU A CA 1
ATOM 596 C C . LEU A 1 82 ? -0.080 1.252 -8.510 1.00 96.38 82 LEU A C 1
ATOM 598 O O . LEU A 1 82 ? 0.867 1.285 -9.290 1.00 96.38 82 LEU A O 1
ATOM 602 N N . ALA A 1 83 ? -1.321 1.545 -8.906 1.00 95.19 83 ALA A N 1
ATOM 603 C CA . ALA A 1 83 ? -1.656 1.819 -10.302 1.00 95.19 83 ALA A CA 1
ATOM 604 C C . ALA A 1 83 ? -0.874 3.014 -10.885 1.00 95.19 83 ALA A C 1
ATOM 606 O O . ALA A 1 83 ? -0.485 3.004 -12.053 1.00 95.19 83 ALA A O 1
ATOM 607 N N . LYS A 1 84 ? -0.616 4.054 -10.079 1.00 95.00 84 LYS A N 1
ATOM 608 C CA . LYS A 1 84 ? 0.189 5.209 -10.511 1.00 95.00 84 LYS A CA 1
ATOM 609 C C . LYS A 1 84 ? 1.672 4.871 -10.623 1.00 95.00 84 LYS A C 1
ATOM 611 O O . LYS A 1 84 ? 2.314 5.363 -11.545 1.00 95.00 84 LYS A O 1
ATOM 616 N N . LEU A 1 85 ? 2.200 4.063 -9.705 1.00 94.00 85 LEU A N 1
ATOM 617 C CA . LEU A 1 85 ? 3.592 3.611 -9.724 1.00 94.00 85 LEU A CA 1
ATOM 618 C C . LEU A 1 85 ? 3.858 2.713 -10.937 1.00 94.00 85 LEU A C 1
ATOM 620 O O . LEU A 1 85 ? 4.791 2.981 -11.692 1.00 94.00 85 LEU A O 1
ATOM 624 N N . ALA A 1 86 ? 2.974 1.749 -11.198 1.00 92.25 86 ALA A N 1
ATOM 625 C CA . ALA A 1 86 ? 3.025 0.912 -12.394 1.00 92.25 86 ALA A CA 1
ATOM 626 C C . ALA A 1 86 ? 2.975 1.758 -13.680 1.00 92.25 86 ALA A C 1
ATOM 628 O O . ALA A 1 86 ? 3.800 1.600 -14.580 1.00 92.25 86 ALA A O 1
ATOM 629 N N . ALA A 1 87 ? 2.071 2.745 -13.751 1.00 90.50 87 ALA A N 1
ATOM 630 C CA . ALA A 1 87 ? 1.990 3.663 -14.892 1.00 90.50 87 ALA A CA 1
ATOM 631 C C . ALA A 1 87 ? 3.250 4.536 -15.074 1.00 90.50 87 ALA A C 1
ATOM 633 O O . ALA A 1 87 ? 3.542 4.958 -16.196 1.00 90.50 87 ALA A O 1
ATOM 634 N N . ALA A 1 88 ? 3.994 4.798 -13.995 1.00 89.44 88 ALA A N 1
ATOM 635 C CA . ALA A 1 88 ? 5.267 5.516 -14.017 1.00 89.44 88 ALA A CA 1
ATOM 636 C C . ALA A 1 88 ? 6.470 4.623 -14.385 1.00 89.44 88 ALA A C 1
ATOM 638 O O . ALA A 1 88 ? 7.568 5.144 -14.562 1.00 89.44 88 ALA A O 1
ATOM 639 N N . GLY A 1 89 ? 6.272 3.308 -14.538 1.00 88.81 89 GLY A N 1
ATOM 640 C CA . GLY A 1 89 ? 7.328 2.352 -14.881 1.00 88.81 89 GLY A CA 1
ATOM 641 C C . GLY A 1 89 ? 8.120 1.814 -13.687 1.00 88.81 89 GLY A C 1
ATOM 642 O O . GLY A 1 89 ? 9.173 1.217 -13.892 1.00 88.81 89 GLY A O 1
ATOM 643 N N . VAL A 1 90 ? 7.632 2.011 -12.458 1.00 91.38 90 VAL A N 1
ATOM 644 C CA . VAL A 1 90 ? 8.186 1.354 -11.265 1.00 91.38 90 VAL A CA 1
ATOM 645 C C . VAL A 1 90 ? 7.862 -0.135 -11.326 1.0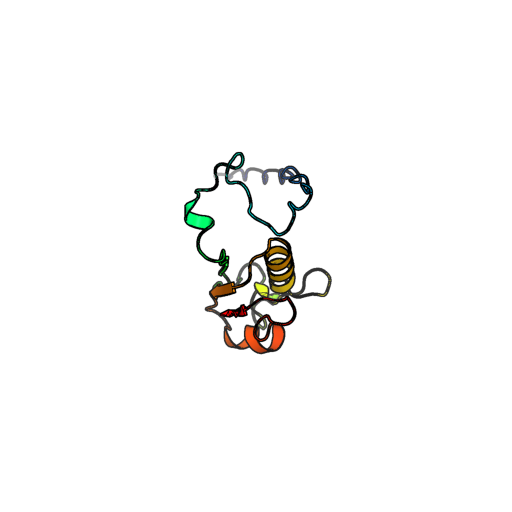0 91.38 90 VAL A C 1
ATOM 647 O O . VAL A 1 90 ? 6.774 -0.504 -11.763 1.00 91.38 90 VAL A O 1
ATOM 650 N N . ARG A 1 91 ? 8.803 -0.977 -10.890 1.00 92.31 91 ARG A N 1
ATOM 651 C CA . ARG A 1 91 ? 8.635 -2.440 -10.841 1.00 92.31 91 ARG A CA 1
ATOM 652 C C . ARG A 1 91 ? 8.611 -3.007 -9.436 1.00 92.31 91 ARG A C 1
ATOM 654 O O . ARG A 1 91 ? 7.939 -4.001 -9.220 1.00 92.31 91 ARG A O 1
ATOM 661 N N . ARG A 1 92 ? 9.282 -2.359 -8.489 1.00 93.94 92 ARG A N 1
ATOM 662 C CA . ARG A 1 92 ? 9.399 -2.845 -7.118 1.00 93.94 92 ARG A CA 1
ATOM 663 C C . ARG A 1 92 ? 8.938 -1.788 -6.128 1.00 93.94 92 ARG A C 1
ATOM 665 O O . ARG A 1 92 ? 9.319 -0.618 -6.235 1.00 93.94 92 ARG A O 1
ATOM 672 N N . VAL A 1 93 ? 8.071 -2.191 -5.206 1.00 95.88 93 VAL A N 1
ATOM 673 C CA . VAL A 1 93 ? 7.434 -1.309 -4.229 1.00 95.88 93 VAL A CA 1
ATOM 674 C C . VAL A 1 93 ? 7.570 -1.908 -2.837 1.00 95.88 93 VAL A C 1
ATOM 676 O O . VAL A 1 93 ? 6.969 -2.930 -2.538 1.00 95.88 93 VAL A O 1
ATOM 679 N N . LEU A 1 94 ? 8.305 -1.222 -1.967 1.00 95.62 94 LEU A N 1
ATOM 680 C CA . LEU A 1 94 ? 8.357 -1.536 -0.546 1.00 95.62 94 LEU A CA 1
ATOM 681 C C . LEU A 1 94 ? 7.124 -0.953 0.151 1.00 95.62 94 LEU A C 1
ATOM 683 O O . LEU A 1 94 ? 6.906 0.267 0.150 1.00 95.62 94 LEU A O 1
ATOM 687 N N . LEU A 1 95 ? 6.330 -1.800 0.789 1.00 94.94 95 LEU A N 1
ATOM 688 C CA . LEU A 1 95 ? 5.171 -1.402 1.568 1.00 94.94 95 LEU A CA 1
ATOM 689 C C . LEU A 1 95 ? 5.531 -1.374 3.058 1.00 94.94 95 LEU A C 1
ATOM 691 O O . LEU A 1 95 ? 5.385 -2.347 3.790 1.00 94.94 95 LEU A O 1
ATOM 695 N N . ALA A 1 96 ? 5.968 -0.209 3.535 1.00 93.81 96 ALA A N 1
ATOM 696 C CA . ALA A 1 96 ? 6.365 -0.019 4.927 1.00 93.81 96 ALA A CA 1
ATOM 697 C C . ALA A 1 96 ? 5.133 0.053 5.850 1.00 93.81 96 ALA A C 1
ATOM 699 O O . ALA A 1 96 ? 4.597 1.135 6.124 1.00 93.81 96 ALA A O 1
ATOM 700 N N . THR A 1 97 ? 4.665 -1.107 6.307 1.00 90.88 97 THR A N 1
ATOM 701 C CA . THR A 1 97 ? 3.528 -1.270 7.226 1.00 90.88 97 THR A CA 1
ATOM 702 C C . THR A 1 97 ? 3.986 -1.317 8.691 1.00 90.88 97 THR A C 1
ATOM 704 O O . THR A 1 97 ? 5.164 -1.480 8.996 1.00 90.88 97 THR A O 1
ATOM 707 N N . SER A 1 98 ? 3.058 -1.109 9.628 1.00 85.12 98 SER A N 1
ATOM 708 C CA . SER A 1 98 ? 3.313 -1.282 11.069 1.00 85.12 98 SER A CA 1
ATOM 709 C C . SER A 1 98 ? 2.032 -1.729 11.768 1.00 85.12 98 SER A C 1
ATOM 711 O O . SER A 1 98 ? 1.962 -2.836 12.288 1.00 85.12 98 SER A O 1
ATOM 713 N N . TYR A 1 99 ? 0.980 -0.907 11.713 1.00 83.19 99 TYR A N 1
ATOM 714 C CA . TYR A 1 99 ? -0.335 -1.267 12.242 1.00 83.19 99 TYR A CA 1
ATOM 715 C C . TYR A 1 99 ? -1.084 -2.201 11.285 1.00 83.19 99 TYR A C 1
ATOM 717 O O . TYR A 1 99 ? -1.247 -1.856 10.114 1.00 83.19 99 TYR A O 1
ATOM 725 N N . GLN A 1 100 ? -1.563 -3.343 11.799 1.00 83.69 100 GLN A N 1
ATOM 726 C CA . GLN A 1 100 ? -2.362 -4.327 11.051 1.00 83.69 100 GLN A CA 1
ATOM 727 C C . GLN A 1 100 ? -1.703 -4.756 9.722 1.00 83.69 100 GLN A C 1
ATOM 729 O O . GLN A 1 100 ? -2.352 -4.798 8.676 1.00 83.69 100 GLN A O 1
ATOM 734 N N . ALA A 1 101 ? -0.391 -5.019 9.746 1.00 86.88 101 ALA A N 1
ATOM 735 C CA . ALA A 1 101 ? 0.399 -5.393 8.568 1.00 86.88 101 ALA A CA 1
ATOM 736 C C . ALA A 1 101 ? -0.137 -6.653 7.857 1.00 86.88 101 ALA A C 1
ATOM 738 O O . ALA A 1 101 ? -0.187 -6.711 6.631 1.00 86.88 101 ALA A O 1
ATOM 739 N N . ASP A 1 102 ? -0.643 -7.605 8.637 1.00 91.19 102 ASP A N 1
ATOM 740 C CA . ASP A 1 102 ? -1.304 -8.842 8.210 1.00 91.19 102 ASP A CA 1
ATOM 741 C C . ASP A 1 102 ? -2.535 -8.613 7.316 1.00 91.19 102 ASP A C 1
ATOM 743 O O . ASP A 1 102 ? -2.946 -9.498 6.571 1.00 91.19 102 ASP A O 1
ATOM 747 N N . ARG A 1 103 ? -3.128 -7.412 7.341 1.00 91.81 103 ARG A N 1
ATOM 748 C CA . ARG A 1 103 ? -4.305 -7.080 6.524 1.00 91.81 103 ARG A CA 1
ATOM 749 C C . ARG A 1 103 ? -3.974 -6.736 5.077 1.00 91.81 103 ARG A C 1
ATOM 751 O O . ARG A 1 103 ? -4.887 -6.701 4.257 1.00 91.81 103 ARG A O 1
ATOM 758 N N . PHE A 1 104 ? -2.714 -6.451 4.757 1.00 92.88 104 PHE A N 1
ATOM 759 C CA . PHE A 1 104 ? -2.334 -5.982 3.426 1.00 92.88 104 PHE A CA 1
ATOM 760 C C . PHE A 1 104 ? -2.231 -7.116 2.408 1.00 92.88 104 PHE A C 1
ATOM 762 O O . PHE A 1 104 ? -2.792 -6.986 1.323 1.00 92.88 104 PHE A O 1
ATOM 769 N N . GLU A 1 105 ? -1.581 -8.227 2.758 1.00 92.56 105 GLU A N 1
ATOM 770 C CA . GLU A 1 105 ? -1.374 -9.367 1.855 1.00 92.56 105 GLU A CA 1
ATOM 771 C C . GLU A 1 105 ? -2.693 -9.952 1.304 1.00 92.56 105 GLU A C 1
ATOM 773 O O . GLU A 1 105 ? -2.791 -10.102 0.088 1.00 92.56 105 GLU A O 1
ATOM 778 N N . PRO A 1 106 ? -3.769 -10.159 2.096 1.00 94.38 106 PRO A N 1
ATOM 779 C CA . PRO A 1 106 ? -5.038 -10.665 1.560 1.00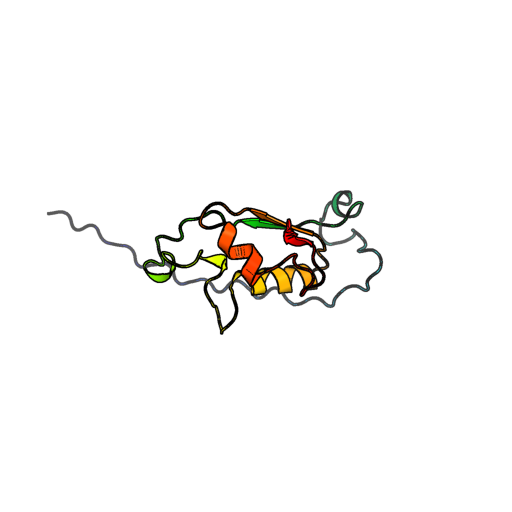 94.38 106 PRO A CA 1
ATOM 780 C C . PRO A 1 106 ? -5.715 -9.748 0.530 1.00 94.38 106 PRO A C 1
ATOM 782 O O . PRO A 1 106 ? -6.576 -10.200 -0.221 1.00 94.38 106 PRO A O 1
ATOM 785 N N . VAL A 1 107 ? -5.381 -8.452 0.525 1.00 93.75 107 VAL A N 1
ATOM 786 C CA . VAL A 1 107 ? -6.013 -7.442 -0.343 1.00 93.75 107 VAL A CA 1
ATOM 787 C C . VAL A 1 107 ? -5.124 -7.074 -1.530 1.00 93.75 107 VAL A C 1
ATOM 789 O O . VAL A 1 107 ? -5.634 -6.816 -2.619 1.00 93.75 107 VAL A O 1
ATOM 792 N N . LEU A 1 108 ? -3.810 -6.995 -1.318 1.00 94.81 108 LEU A N 1
ATOM 793 C CA . LEU A 1 108 ? -2.843 -6.523 -2.311 1.00 94.81 108 LEU A CA 1
ATOM 794 C C . LEU A 1 108 ? -2.022 -7.660 -2.935 1.00 94.81 108 LEU A C 1
ATOM 796 O O . LEU A 1 108 ? -1.474 -7.473 -4.019 1.00 94.81 108 LEU A O 1
ATOM 800 N N . GLY A 1 109 ? -1.950 -8.824 -2.286 1.00 94.62 109 GLY A N 1
ATOM 801 C CA . GLY A 1 109 ? -1.099 -9.931 -2.707 1.00 94.62 109 GLY A CA 1
ATOM 802 C C . GLY A 1 109 ? 0.372 -9.527 -2.827 1.00 94.62 109 GLY A C 1
ATOM 803 O O . GLY A 1 109 ? 0.856 -8.647 -2.115 1.00 94.62 109 GLY A O 1
ATOM 804 N N . ASP A 1 110 ? 1.056 -10.149 -3.782 1.00 94.62 110 ASP A N 1
ATOM 805 C CA . ASP A 1 110 ? 2.462 -9.914 -4.135 1.00 94.62 110 ASP A CA 1
ATOM 806 C C . ASP A 1 110 ? 2.671 -8.740 -5.113 1.00 94.62 110 ASP A C 1
ATOM 808 O O . ASP A 1 110 ? 3.796 -8.446 -5.511 1.00 94.62 110 ASP A O 1
ATOM 812 N N . GLY A 1 111 ? 1.597 -8.052 -5.513 1.00 93.00 111 GLY A N 1
ATOM 813 C CA . GLY A 1 111 ? 1.646 -6.922 -6.445 1.00 93.00 111 GLY A CA 1
ATOM 814 C C . GLY A 1 111 ? 1.589 -7.301 -7.927 1.00 93.00 111 GLY A C 1
ATOM 815 O O . GLY A 1 111 ? 1.428 -6.407 -8.767 1.00 93.00 111 GLY A O 1
ATOM 816 N N . SER A 1 112 ? 1.617 -8.596 -8.259 1.00 93.44 112 SER A N 1
ATOM 817 C CA . SER A 1 112 ? 1.627 -9.099 -9.641 1.00 93.44 112 SER A CA 1
ATOM 818 C C . SER A 1 112 ? 0.424 -8.628 -10.469 1.00 93.44 112 SER A C 1
ATOM 820 O O . SER A 1 112 ? 0.555 -8.373 -11.667 1.00 93.44 112 SER A O 1
ATOM 822 N N . ALA A 1 113 ? -0.726 -8.394 -9.826 1.00 93.25 113 ALA A N 1
ATOM 823 C CA . ALA A 1 113 ? -1.932 -7.840 -10.449 1.00 93.25 113 ALA A CA 1
ATOM 824 C C . ALA A 1 113 ? -1.725 -6.456 -11.106 1.00 93.25 113 ALA A C 1
ATOM 826 O O . ALA A 1 113 ? -2.528 -6.048 -11.948 1.00 93.25 113 ALA A O 1
ATOM 827 N N . TRP A 1 114 ? -0.661 -5.734 -10.740 1.00 93.81 114 TRP A N 1
ATOM 828 C CA . TRP A 1 114 ? -0.296 -4.431 -11.303 1.00 93.81 114 TRP A CA 1
ATOM 829 C C . TRP A 1 114 ? 1.066 -4.431 -12.008 1.00 93.81 114 TRP A C 1
ATOM 831 O O . TRP A 1 114 ? 1.578 -3.350 -12.292 1.00 93.81 114 TRP A O 1
ATOM 841 N N . ASP A 1 115 ? 1.635 -5.605 -12.317 1.00 92.94 115 ASP A N 1
ATOM 842 C CA . ASP A 1 115 ? 2.980 -5.740 -12.907 1.00 92.94 115 ASP A CA 1
ATOM 843 C C . ASP A 1 115 ? 4.067 -5.100 -12.005 1.00 92.94 115 ASP A C 1
ATOM 845 O O . ASP A 1 115 ? 4.974 -4.389 -12.464 1.00 92.94 115 ASP A O 1
ATOM 849 N N . LEU A 1 116 ? 3.899 -5.317 -10.690 1.00 94.31 116 LEU A N 1
ATOM 850 C CA . LEU A 1 116 ? 4.762 -4.876 -9.594 1.00 94.31 116 LEU A CA 1
ATOM 851 C C . LEU A 1 116 ? 5.194 -6.073 -8.730 1.00 94.31 116 LEU A C 1
ATOM 853 O O . LEU A 1 116 ? 4.488 -7.070 -8.645 1.00 94.31 116 LEU A O 1
ATOM 857 N N . GLU A 1 117 ? 6.308 -5.914 -8.027 1.00 95.56 117 GLU A N 1
ATOM 858 C CA . GLU A 1 117 ? 6.738 -6.727 -6.888 1.00 95.56 117 GLU A CA 1
ATOM 859 C C . GLU A 1 117 ? 6.502 -5.917 -5.605 1.00 95.56 117 GLU A C 1
ATOM 861 O O . GLU A 1 117 ? 7.087 -4.839 -5.435 1.00 95.56 117 GLU A O 1
ATOM 866 N N . LEU A 1 118 ? 5.624 -6.402 -4.724 1.00 94.44 118 LEU A N 1
ATOM 867 C CA . LEU A 1 118 ? 5.402 -5.843 -3.390 1.00 94.44 118 LEU A CA 1
ATOM 868 C C . LEU A 1 118 ? 6.277 -6.557 -2.361 1.00 94.44 118 LEU A C 1
ATOM 870 O O . LEU A 1 118 ? 6.233 -7.781 -2.255 1.00 94.44 118 LEU A O 1
ATOM 874 N N . VAL A 1 119 ? 7.033 -5.768 -1.594 1.00 90.25 119 VAL A N 1
ATOM 875 C CA . VAL A 1 119 ? 7.943 -6.241 -0.536 1.00 90.25 119 VAL A CA 1
ATOM 876 C C . VAL A 1 119 ? 7.626 -5.584 0.794 1.00 90.25 119 VAL A C 1
ATOM 878 O O . VAL A 1 119 ? 7.282 -4.379 0.786 1.00 90.25 119 VAL A O 1
#

pLDDT: mean 76.76, std 21.26, range [35.88, 96.62]

Sequence (119 aa):
MGVHSCAPPRPWRRRPRVPRGARPPAGRLSAVGLGVPTAWLDGSVEAVIVAGGLGTRLLPLTESSPKPLLPVAGVPFAVHQLAKLAAAGVRRVLLATSYQ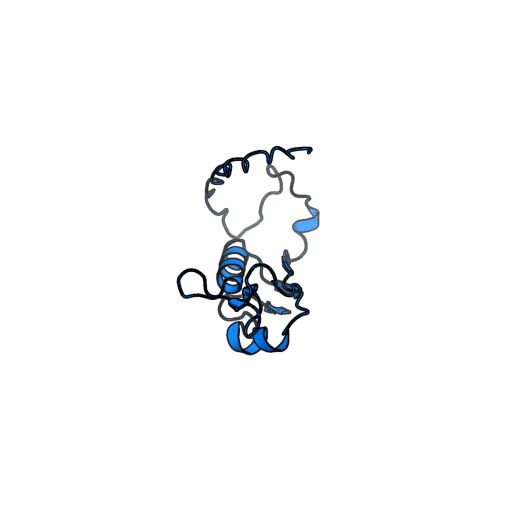ADRFEPVLGDGSAWDLELV